Protein AF-A0A447S1P0-F1 (afdb_monomer_lite)

Structure (mmCIF, N/CA/C/O backbone):
data_AF-A0A447S1P0-F1
#
_entry.id   AF-A0A447S1P0-F1
#
loop_
_atom_site.group_PDB
_atom_site.id
_atom_site.type_symbol
_atom_site.label_atom_id
_atom_site.label_alt_id
_atom_site.label_comp_id
_atom_site.label_asym_id
_atom_site.la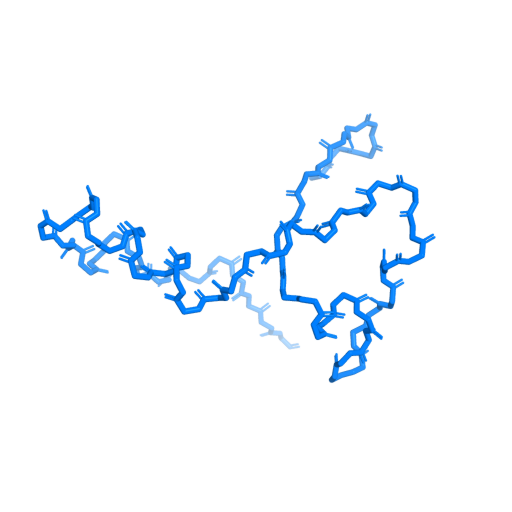bel_entity_id
_atom_site.label_seq_id
_atom_site.pdbx_PDB_ins_code
_atom_site.Cartn_x
_atom_site.Cartn_y
_atom_site.Cartn_z
_atom_site.occupancy
_atom_site.B_iso_or_equiv
_atom_site.auth_seq_id
_atom_site.auth_comp_id
_atom_site.auth_asym_id
_atom_site.auth_atom_id
_atom_site.pdbx_PDB_model_num
ATOM 1 N N . MET A 1 1 ? 9.732 -15.825 7.877 1.00 87.00 1 MET A N 1
ATOM 2 C CA . MET A 1 1 ? 9.868 -15.832 6.406 1.00 87.00 1 MET A CA 1
ATOM 3 C C . MET A 1 1 ? 10.328 -17.206 5.979 1.00 87.00 1 MET A C 1
ATOM 5 O O . MET A 1 1 ? 11.219 -17.745 6.621 1.00 87.00 1 MET A O 1
ATOM 9 N N . ASP A 1 2 ? 9.716 -17.767 4.948 1.00 97.06 2 ASP A N 1
ATOM 10 C CA . ASP A 1 2 ? 10.147 -19.021 4.337 1.00 97.06 2 ASP A CA 1
ATOM 11 C C . ASP A 1 2 ? 10.757 -18.694 2.963 1.00 97.06 2 ASP A C 1
ATOM 13 O O . ASP A 1 2 ? 10.023 -18.214 2.096 1.00 97.06 2 ASP A O 1
ATOM 17 N N . PRO A 1 3 ? 12.071 -18.901 2.751 1.00 97.06 3 PRO A N 1
ATOM 18 C CA . PRO A 1 3 ? 12.737 -18.557 1.492 1.00 97.06 3 PRO A CA 1
ATOM 19 C C . PRO A 1 3 ? 12.188 -19.292 0.265 1.00 97.06 3 PRO A C 1
ATOM 21 O O . PRO A 1 3 ? 12.384 -18.827 -0.854 1.00 97.06 3 PRO A O 1
ATOM 24 N N . ALA A 1 4 ? 11.517 -20.432 0.458 1.00 98.12 4 ALA A N 1
ATOM 25 C CA . ALA A 1 4 ? 10.944 -21.215 -0.632 1.00 98.12 4 ALA A CA 1
ATOM 26 C C . ALA A 1 4 ? 9.528 -20.757 -1.025 1.00 98.12 4 ALA A C 1
ATOM 28 O O . ALA A 1 4 ? 8.969 -21.259 -2.001 1.00 98.12 4 ALA A O 1
ATOM 29 N N . LYS A 1 5 ? 8.920 -19.828 -0.274 1.00 98.38 5 LYS A N 1
ATOM 30 C CA . LYS A 1 5 ? 7.556 -19.346 -0.526 1.00 98.38 5 LYS A CA 1
ATOM 31 C C . LYS A 1 5 ? 7.537 -18.038 -1.306 1.00 98.38 5 LYS A C 1
ATOM 33 O O . LYS A 1 5 ? 8.434 -17.206 -1.216 1.00 98.38 5 LYS A O 1
ATOM 38 N N . THR A 1 6 ? 6.444 -17.834 -2.036 1.00 98.06 6 THR A N 1
ATOM 39 C CA . THR A 1 6 ? 6.143 -16.577 -2.725 1.00 98.06 6 THR A CA 1
ATOM 40 C C . THR A 1 6 ? 5.261 -15.689 -1.854 1.00 98.06 6 THR A C 1
ATOM 42 O O . THR A 1 6 ? 4.276 -16.152 -1.279 1.00 98.06 6 THR A O 1
ATOM 45 N N . TYR A 1 7 ? 5.587 -14.399 -1.808 1.00 98.19 7 TYR A N 1
ATOM 46 C CA . TYR A 1 7 ? 4.836 -13.376 -1.086 1.00 98.19 7 TYR A CA 1
ATOM 47 C C . TYR A 1 7 ? 4.390 -12.282 -2.057 1.00 98.19 7 TYR A C 1
ATOM 49 O O . TYR A 1 7 ? 5.119 -11.937 -2.987 1.00 98.19 7 TYR A O 1
ATOM 57 N N . ARG A 1 8 ? 3.198 -11.722 -1.834 1.00 98.31 8 ARG A N 1
ATOM 58 C CA . ARG A 1 8 ? 2.713 -10.540 -2.553 1.00 98.31 8 ARG A CA 1
ATOM 59 C C . ARG A 1 8 ? 2.784 -9.337 -1.623 1.00 98.31 8 ARG A C 1
ATOM 61 O O . ARG A 1 8 ? 2.193 -9.360 -0.550 1.00 98.31 8 ARG A O 1
ATOM 68 N N . MET A 1 9 ? 3.484 -8.300 -2.062 1.00 98.38 9 MET A N 1
ATOM 69 C CA . MET A 1 9 ? 3.576 -7.015 -1.378 1.00 98.38 9 MET A CA 1
ATOM 70 C C . MET A 1 9 ? 2.773 -5.976 -2.162 1.00 98.38 9 MET A C 1
ATOM 72 O O . MET A 1 9 ? 2.836 -5.958 -3.390 1.00 98.38 9 MET A O 1
ATOM 76 N N . ALA A 1 10 ? 2.035 -5.121 -1.457 1.00 98.38 10 ALA A N 1
ATOM 77 C CA . ALA A 1 10 ? 1.377 -3.952 -2.031 1.00 98.38 10 ALA A CA 1
ATOM 78 C C . ALA A 1 10 ? 2.145 -2.686 -1.627 1.00 98.38 10 ALA A C 1
ATOM 80 O O . ALA A 1 10 ? 2.585 -2.565 -0.486 1.00 98.38 10 ALA A O 1
ATOM 81 N N . THR A 1 11 ? 2.329 -1.763 -2.568 1.00 98.56 11 THR A N 1
ATOM 82 C CA . THR A 1 11 ? 2.944 -0.446 -2.354 1.00 98.56 11 THR A CA 1
ATOM 83 C C . THR A 1 11 ? 2.519 0.497 -3.486 1.00 98.56 11 THR A C 1
ATOM 85 O O . THR A 1 11 ? 1.875 0.056 -4.442 1.00 98.56 11 THR A O 1
ATOM 88 N N . LEU A 1 12 ? 2.863 1.781 -3.394 1.00 98.69 12 LEU A N 1
ATOM 89 C CA . LEU A 1 12 ? 2.598 2.755 -4.451 1.00 98.69 12 LEU A CA 1
ATOM 90 C C . LEU A 1 12 ? 3.617 2.629 -5.589 1.00 98.69 12 LEU A C 1
ATOM 92 O O . LEU A 1 12 ? 4.776 2.262 -5.377 1.00 98.69 12 LEU A O 1
ATOM 96 N N . SER A 1 13 ? 3.202 3.000 -6.803 1.00 98.50 13 SER A N 1
ATOM 97 C CA . SER A 1 13 ? 4.085 3.028 -7.979 1.00 98.50 13 SER A CA 1
ATOM 98 C C . SER A 1 13 ? 5.316 3.911 -7.749 1.00 98.50 13 SER A C 1
ATOM 100 O O . SER A 1 13 ? 6.415 3.530 -8.144 1.00 98.50 13 SER A O 1
ATOM 102 N N . PHE A 1 14 ? 5.156 5.028 -7.030 1.00 98.62 14 PHE A N 1
ATOM 103 C CA . PHE A 1 14 ? 6.246 5.907 -6.605 1.00 98.62 14 PHE A CA 1
ATOM 104 C C . PHE A 1 14 ? 7.370 5.134 -5.899 1.00 98.62 14 PHE A C 1
ATOM 106 O O . PHE A 1 14 ? 8.496 5.107 -6.399 1.00 98.62 14 PHE A O 1
ATOM 113 N N . ASN A 1 15 ? 7.069 4.424 -4.805 1.00 98.69 15 ASN A N 1
ATOM 114 C CA . ASN A 1 15 ? 8.070 3.640 -4.074 1.00 98.69 15 ASN A CA 1
ATOM 115 C C . ASN A 1 15 ? 8.602 2.473 -4.915 1.00 98.69 15 ASN A C 1
ATOM 117 O O . ASN A 1 15 ? 9.804 2.218 -4.915 1.00 98.69 15 ASN A O 1
ATOM 121 N N . ALA A 1 16 ? 7.736 1.800 -5.683 1.00 98.62 16 ALA A N 1
ATOM 122 C CA . ALA A 1 16 ? 8.144 0.682 -6.533 1.00 98.62 16 ALA A CA 1
ATOM 123 C C . ALA A 1 16 ? 9.188 1.077 -7.593 1.00 98.62 16 ALA A C 1
ATOM 125 O O . ALA A 1 16 ? 10.040 0.262 -7.950 1.00 98.62 16 ALA A O 1
ATOM 126 N N . THR A 1 17 ? 9.131 2.324 -8.072 1.00 98.56 17 THR A N 1
ATOM 127 C CA . THR A 1 17 ? 10.089 2.909 -9.027 1.00 98.56 17 THR A CA 1
ATOM 128 C C . THR A 1 17 ? 11.308 3.571 -8.374 1.00 98.56 17 THR A C 1
ATOM 130 O O . THR A 1 17 ? 12.133 4.151 -9.075 1.00 98.56 17 THR A O 1
ATOM 133 N N . GLY A 1 18 ? 11.455 3.463 -7.051 1.00 98.44 18 GLY A N 1
ATOM 134 C CA . GLY A 1 18 ? 12.601 3.985 -6.304 1.00 98.44 18 GLY A CA 1
ATOM 135 C C . GLY A 1 18 ? 12.412 5.372 -5.688 1.00 98.44 18 GLY A C 1
ATOM 136 O O . GLY A 1 18 ? 13.389 5.985 -5.253 1.00 98.44 18 GLY A O 1
ATOM 137 N N . GLY A 1 19 ? 11.174 5.868 -5.617 1.00 98.56 19 GLY A N 1
ATOM 138 C CA . GLY A 1 19 ? 10.836 7.045 -4.818 1.00 98.56 19 GLY A CA 1
ATOM 139 C C . GLY A 1 19 ? 11.347 6.910 -3.381 1.00 98.56 19 GLY A C 1
ATOM 140 O O . GLY A 1 19 ? 11.367 5.810 -2.829 1.00 98.56 19 GLY A O 1
ATOM 141 N N . ASP A 1 20 ? 11.821 8.013 -2.802 1.00 98.44 20 ASP A N 1
ATOM 142 C CA . ASP A 1 20 ? 12.453 8.085 -1.472 1.00 98.44 20 ASP A CA 1
ATOM 143 C C . ASP A 1 20 ? 13.654 7.142 -1.254 1.00 98.44 20 ASP A C 1
ATOM 145 O O . ASP A 1 20 ? 14.033 6.854 -0.120 1.00 98.44 20 ASP A O 1
ATOM 149 N N . GLY A 1 21 ? 14.279 6.651 -2.329 1.00 98.25 21 GLY A N 1
ATOM 150 C CA . GLY A 1 21 ? 15.424 5.742 -2.240 1.00 98.25 21 GLY A CA 1
ATOM 151 C C . GLY A 1 21 ? 15.049 4.289 -1.942 1.00 98.25 21 GLY A C 1
ATOM 152 O O . GLY A 1 21 ? 15.919 3.499 -1.571 1.00 98.25 21 GLY A O 1
ATOM 153 N N . TYR A 1 22 ? 13.779 3.911 -2.113 1.00 98.56 22 TYR A N 1
ATOM 154 C CA . TYR A 1 22 ? 13.360 2.513 -2.019 1.00 98.56 22 TYR A CA 1
ATOM 155 C C . TYR A 1 22 ? 14.030 1.655 -3.111 1.00 98.56 22 TYR A C 1
ATOM 157 O O . TYR A 1 22 ? 14.352 2.155 -4.192 1.00 98.56 22 TYR A O 1
ATOM 165 N N . PRO A 1 23 ? 14.232 0.344 -2.880 1.00 98.44 23 PRO A N 1
ATOM 166 C CA . PRO A 1 23 ? 14.703 -0.553 -3.929 1.00 98.44 23 PRO A CA 1
ATOM 167 C C . PRO A 1 23 ? 13.757 -0.539 -5.134 1.00 98.44 23 PRO A C 1
ATOM 169 O O . PRO A 1 23 ? 12.553 -0.743 -4.981 1.00 98.44 23 PRO A O 1
ATOM 172 N N . ASN A 1 24 ? 14.303 -0.351 -6.338 1.00 98.25 24 ASN A N 1
ATOM 173 C CA . ASN A 1 24 ? 13.507 -0.439 -7.558 1.00 98.25 24 ASN A CA 1
ATOM 174 C C . ASN A 1 24 ? 13.070 -1.894 -7.792 1.00 98.25 24 ASN A C 1
ATOM 176 O O . ASN A 1 24 ? 13.899 -2.790 -8.005 1.00 98.25 24 ASN A O 1
ATOM 180 N N . ILE A 1 25 ? 11.757 -2.109 -7.735 1.00 98.31 25 ILE A N 1
ATOM 181 C CA . ILE A 1 25 ? 11.106 -3.402 -7.960 1.00 98.31 25 ILE A CA 1
ATOM 182 C C . ILE A 1 25 ? 10.245 -3.415 -9.229 1.00 98.31 25 ILE A C 1
ATOM 184 O O . ILE A 1 25 ? 9.718 -4.469 -9.579 1.00 98.31 25 ILE A O 1
ATOM 188 N N . ALA A 1 26 ? 10.105 -2.281 -9.925 1.00 97.94 26 ALA A N 1
ATOM 189 C CA . ALA A 1 26 ? 9.259 -2.151 -11.113 1.00 97.94 26 ALA A CA 1
ATOM 190 C C . ALA A 1 26 ? 9.778 -2.940 -12.335 1.00 97.94 26 ALA A C 1
ATOM 192 O O . ALA A 1 26 ? 9.023 -3.224 -13.261 1.00 97.94 26 ALA A O 1
ATOM 193 N N . ASP A 1 27 ? 11.056 -3.317 -12.329 1.00 96.94 27 ASP A N 1
ATOM 194 C CA . ASP A 1 27 ? 11.742 -4.131 -13.340 1.00 96.94 27 ASP A CA 1
ATOM 195 C C . ASP A 1 27 ? 11.778 -5.636 -12.996 1.00 96.94 27 ASP A C 1
ATOM 197 O O . ASP A 1 27 ? 12.360 -6.433 -13.734 1.00 96.94 27 ASP A O 1
ATOM 201 N N . LYS A 1 28 ? 11.199 -6.055 -11.862 1.00 98.38 28 LYS A N 1
ATOM 202 C CA . LYS A 1 28 ? 11.236 -7.452 -11.402 1.00 98.38 28 LYS A CA 1
ATOM 203 C C . LYS A 1 28 ? 10.082 -8.263 -12.013 1.00 98.38 28 LYS A C 1
ATOM 205 O O . LYS A 1 28 ? 8.972 -7.752 -12.135 1.00 98.38 28 LYS A O 1
ATOM 210 N N . PRO A 1 29 ? 10.282 -9.557 -12.336 1.00 97.56 29 PRO A N 1
ATOM 211 C CA . PRO A 1 29 ? 9.335 -10.350 -13.137 1.00 97.56 29 PRO A CA 1
ATOM 212 C C . PRO A 1 29 ? 7.955 -10.581 -12.495 1.00 97.56 29 PRO A C 1
ATOM 214 O O . PRO A 1 29 ? 7.022 -10.970 -13.187 1.00 97.56 29 PRO A O 1
ATOM 217 N N . GLY A 1 30 ? 7.811 -10.358 -11.185 1.00 98.00 30 GLY A N 1
ATOM 218 C CA . GLY A 1 30 ? 6.528 -10.450 -10.475 1.00 98.00 30 GLY A CA 1
ATOM 219 C C . GLY A 1 30 ? 5.786 -9.119 -10.319 1.00 98.00 30 GLY A C 1
ATOM 220 O O . GLY A 1 30 ? 4.746 -9.090 -9.661 1.00 98.00 30 GLY A O 1
ATOM 221 N N . TYR A 1 31 ? 6.326 -8.019 -10.851 1.00 98.69 31 TYR A N 1
ATOM 222 C CA . TYR A 1 31 ? 5.746 -6.691 -10.687 1.00 98.69 31 TYR A CA 1
ATOM 223 C C . TYR A 1 31 ? 4.488 -6.506 -11.537 1.00 98.69 31 TYR A C 1
ATOM 225 O O . TYR A 1 31 ? 4.447 -6.857 -12.715 1.00 98.69 31 TYR A O 1
ATOM 233 N N . VAL A 1 32 ? 3.465 -5.903 -10.930 1.00 98.69 32 VAL A N 1
ATOM 234 C CA . VAL A 1 32 ? 2.228 -5.503 -11.601 1.00 98.69 32 VAL A CA 1
ATOM 235 C C . VAL A 1 32 ? 1.853 -4.109 -11.116 1.00 98.69 32 VAL A C 1
ATOM 237 O O . VAL A 1 32 ? 1.582 -3.918 -9.932 1.00 98.69 32 VAL A O 1
ATOM 240 N N . ASN A 1 33 ? 1.794 -3.145 -12.037 1.00 98.25 33 ASN A N 1
ATOM 241 C CA . ASN A 1 33 ? 1.107 -1.881 -11.793 1.00 98.25 33 ASN A CA 1
ATOM 242 C C . ASN A 1 33 ? -0.386 -2.091 -12.074 1.00 98.25 33 ASN A C 1
ATOM 244 O O . ASN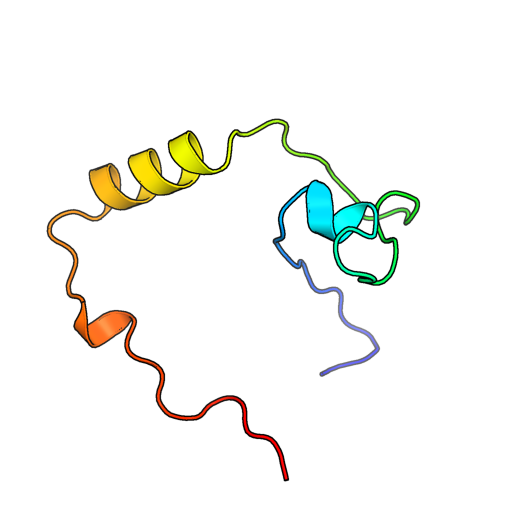 A 1 33 ? -0.763 -2.391 -13.205 1.00 98.25 33 ASN A O 1
ATOM 248 N N . THR A 1 34 ? -1.226 -1.967 -11.047 1.00 98.38 34 THR A N 1
ATOM 249 C CA . THR A 1 34 ? -2.674 -2.201 -11.163 1.00 98.38 34 THR A CA 1
ATOM 250 C C . THR A 1 34 ? -3.398 -1.101 -11.937 1.00 98.38 34 THR A C 1
ATOM 252 O O . THR A 1 34 ? -4.514 -1.323 -12.395 1.00 98.38 34 THR A O 1
ATOM 255 N N . GLY A 1 35 ? -2.793 0.086 -12.062 1.00 98.25 35 GLY A N 1
ATOM 256 C CA . GLY A 1 35 ? -3.431 1.275 -12.626 1.00 98.25 35 GLY A CA 1
ATOM 257 C C . GLY A 1 35 ? -4.480 1.922 -11.715 1.00 98.25 35 GLY A C 1
ATOM 258 O O . GLY A 1 35 ? -5.070 2.927 -12.106 1.00 98.25 35 GLY A O 1
ATOM 259 N N . PHE A 1 36 ? -4.718 1.383 -10.514 1.00 98.44 36 PHE A N 1
ATOM 260 C CA . PHE A 1 36 ? -5.660 1.972 -9.566 1.00 98.44 36 PHE A CA 1
ATOM 261 C C . PHE A 1 36 ? -5.049 3.174 -8.848 1.00 98.44 36 PHE A C 1
ATOM 263 O O . PHE A 1 36 ? -3.905 3.130 -8.395 1.00 98.44 36 PHE A O 1
ATOM 270 N N . ILE A 1 37 ? -5.842 4.237 -8.734 1.00 98.50 37 ILE A N 1
ATOM 271 C CA . ILE A 1 37 ? -5.478 5.453 -8.008 1.00 98.50 37 ILE A CA 1
ATOM 272 C C . ILE A 1 37 ? -5.601 5.172 -6.510 1.00 98.50 37 ILE A C 1
ATOM 274 O O . ILE A 1 37 ? -6.601 4.618 -6.057 1.00 98.50 37 ILE A O 1
ATOM 278 N N . ASP A 1 38 ? -4.591 5.567 -5.744 1.00 98.12 38 ASP A N 1
ATOM 279 C CA . ASP A 1 38 ? -4.508 5.370 -4.296 1.00 98.12 38 ASP A CA 1
ATOM 280 C C . ASP A 1 38 ? -5.740 5.894 -3.540 1.00 98.12 38 ASP A C 1
ATOM 282 O O . ASP A 1 38 ? -6.326 5.167 -2.734 1.00 98.12 38 ASP A O 1
ATOM 286 N N . ALA A 1 39 ? -6.180 7.114 -3.851 1.00 98.44 39 ALA A N 1
ATOM 287 C CA . ALA A 1 39 ? -7.351 7.734 -3.245 1.00 98.44 39 ALA A CA 1
ATOM 288 C C . ALA A 1 39 ? -8.646 6.960 -3.542 1.00 98.44 39 ALA A C 1
ATOM 290 O O . ALA A 1 39 ? -9.471 6.793 -2.646 1.00 98.44 39 ALA A O 1
ATOM 291 N N . GLU A 1 40 ? -8.811 6.441 -4.763 1.00 98.62 40 GLU A N 1
ATOM 292 C CA . GLU A 1 40 ? -9.996 5.655 -5.129 1.00 98.62 40 GLU A CA 1
ATOM 293 C C . GLU A 1 40 ? -10.007 4.298 -4.418 1.00 98.62 40 GLU A C 1
ATOM 295 O O . GLU A 1 40 ? -11.044 3.895 -3.895 1.00 98.62 40 GLU A O 1
ATOM 300 N N . VAL A 1 41 ? -8.852 3.629 -4.303 1.00 98.56 41 VAL A N 1
ATOM 301 C CA . VAL A 1 41 ? -8.739 2.365 -3.552 1.00 98.56 41 VAL A CA 1
ATOM 302 C C 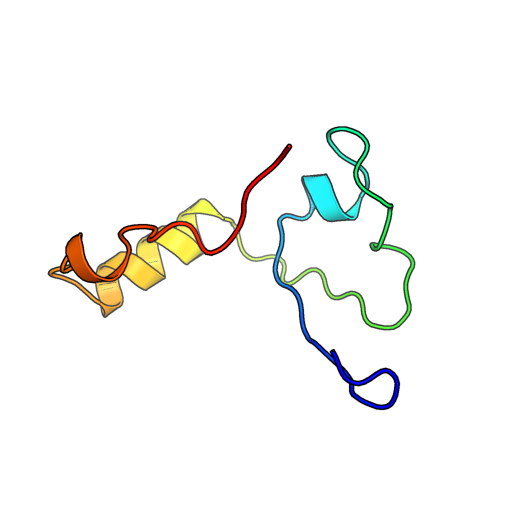. VAL A 1 41 ? -9.078 2.573 -2.076 1.00 98.56 41 VAL A C 1
ATOM 304 O O . VAL A 1 41 ? -9.825 1.781 -1.498 1.00 98.56 41 VAL A O 1
ATOM 307 N N . LEU A 1 42 ? -8.556 3.638 -1.456 1.00 98.62 42 LEU A N 1
ATOM 308 C CA . LEU A 1 42 ? -8.839 3.946 -0.054 1.00 98.62 42 LEU A CA 1
ATOM 309 C C . LEU A 1 42 ? -10.315 4.299 0.157 1.00 98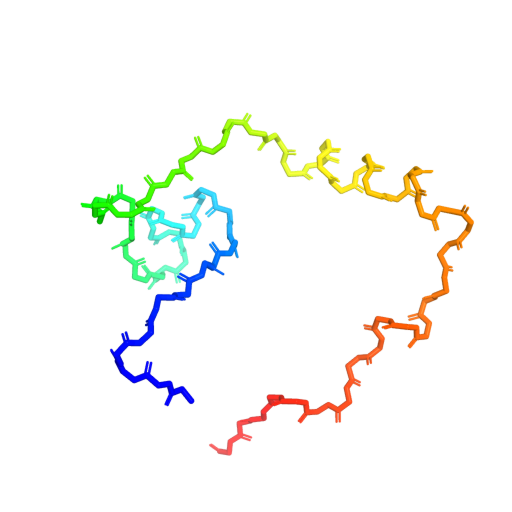.62 42 LEU A C 1
ATOM 311 O O . LEU A 1 42 ? -10.942 3.772 1.075 1.00 98.62 42 LEU A O 1
ATOM 315 N N . LYS A 1 43 ? -10.880 5.155 -0.701 1.00 98.62 43 LYS A N 1
ATOM 316 C CA . LYS A 1 43 ? -12.299 5.522 -0.659 1.00 98.62 43 LYS A CA 1
ATOM 317 C C . LYS A 1 43 ? -13.186 4.282 -0.765 1.00 98.62 43 LYS A C 1
ATOM 319 O O . LYS A 1 43 ? -14.036 4.082 0.096 1.00 98.62 43 LYS A O 1
ATOM 324 N N . GLU A 1 44 ? -12.966 3.437 -1.772 1.00 98.69 44 GLU A N 1
ATOM 325 C CA . GLU A 1 44 ? -13.760 2.224 -1.989 1.00 98.69 44 GLU A CA 1
ATOM 326 C C . GLU A 1 44 ? -13.669 1.268 -0.789 1.00 98.69 44 GLU A C 1
ATOM 328 O O . GLU A 1 44 ? -14.675 0.687 -0.372 1.00 98.69 44 GLU A O 1
ATOM 333 N N . TYR A 1 45 ? -12.478 1.123 -0.196 1.00 98.56 45 TYR A N 1
ATOM 334 C CA . TYR A 1 45 ? -12.303 0.335 1.021 1.00 98.56 45 TYR A CA 1
ATOM 335 C C . TYR A 1 45 ? -13.117 0.906 2.188 1.00 98.56 45 TYR A C 1
ATOM 337 O O . TYR A 1 45 ? -13.844 0.156 2.841 1.00 98.56 45 TYR A O 1
ATOM 345 N N . ILE A 1 46 ? -13.037 2.216 2.440 1.00 98.69 46 ILE A N 1
ATOM 346 C CA . ILE A 1 46 ? -13.788 2.870 3.520 1.00 98.69 46 ILE A CA 1
ATOM 347 C C . ILE A 1 46 ? -15.295 2.712 3.294 1.00 98.69 46 ILE A C 1
ATOM 349 O O . ILE A 1 46 ? -16.003 2.306 4.211 1.00 98.69 46 ILE A O 1
ATOM 353 N N . GLU A 1 47 ? -15.789 2.972 2.080 1.00 98.56 47 GLU A N 1
ATOM 354 C CA . GLU A 1 47 ? -17.214 2.862 1.742 1.00 98.56 47 GLU A CA 1
ATOM 355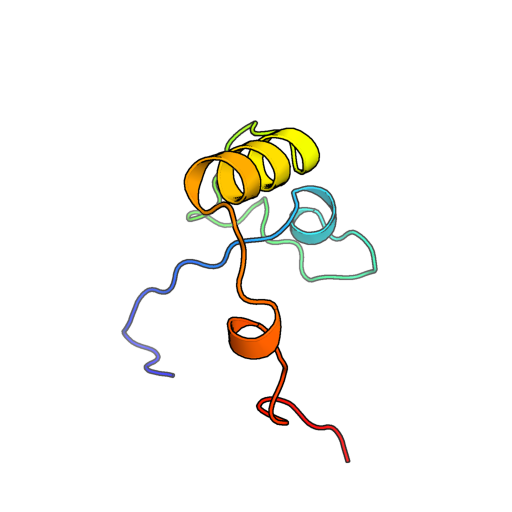 C C . GLU A 1 47 ? -17.759 1.450 1.999 1.00 98.56 47 GLU A C 1
ATOM 357 O O . GLU A 1 47 ? -18.843 1.301 2.562 1.00 98.56 47 GLU A O 1
ATOM 362 N N . LYS A 1 48 ? -16.994 0.408 1.649 1.00 98.56 48 LYS A N 1
ATOM 363 C CA . LYS A 1 48 ? -17.400 -0.997 1.832 1.00 98.56 48 LYS A CA 1
ATOM 364 C C . LYS A 1 48 ? -17.338 -1.494 3.275 1.00 98.56 48 LYS A C 1
ATOM 366 O O . LYS A 1 48 ? -18.014 -2.467 3.594 1.00 98.56 48 LYS A O 1
ATOM 371 N N . ASN A 1 49 ? -16.520 -0.871 4.121 1.00 98.12 49 ASN A N 1
ATOM 372 C CA . ASN A 1 49 ? -16.271 -1.321 5.495 1.00 98.12 49 ASN A CA 1
ATOM 373 C C . ASN A 1 49 ? -16.825 -0.348 6.553 1.00 98.12 49 ASN A C 1
ATOM 375 O O . ASN A 1 49 ? -16.543 -0.501 7.737 1.00 98.12 49 ASN A O 1
ATOM 379 N N . SER A 1 50 ? -17.598 0.659 6.142 1.00 97.00 50 SER A N 1
ATOM 380 C CA . SER A 1 50 ? -18.157 1.667 7.044 1.00 97.00 50 SER A CA 1
ATOM 381 C C . SER A 1 50 ? -19.331 1.121 7.885 1.00 97.00 50 SER A C 1
ATOM 383 O O . SER A 1 50 ? -20.175 0.400 7.342 1.00 97.00 50 SER A O 1
ATOM 385 N N . PRO A 1 51 ? -19.454 1.500 9.177 1.00 97.56 51 PRO A N 1
ATOM 386 C CA . PRO A 1 51 ? -18.521 2.336 9.936 1.00 97.56 51 PRO A CA 1
ATOM 387 C C . PRO A 1 51 ? -17.256 1.565 10.331 1.00 97.56 51 PRO A C 1
ATOM 389 O O . PRO A 1 51 ? -17.324 0.421 10.771 1.00 97.56 51 PRO A O 1
ATOM 392 N N . LEU A 1 52 ? -16.103 2.225 10.219 1.00 98.00 52 LEU A N 1
ATOM 393 C CA . LEU A 1 52 ? -14.826 1.641 10.620 1.00 98.00 52 LEU A CA 1
ATOM 394 C C . LEU A 1 52 ? -14.663 1.676 12.140 1.00 98.00 52 LEU A C 1
ATOM 396 O O . LEU A 1 52 ? -14.841 2.722 12.766 1.00 98.00 52 LEU A O 1
ATOM 400 N N . ASP A 1 53 ? -14.232 0.556 12.713 1.00 98.06 53 ASP A N 1
ATOM 401 C CA . ASP A 1 53 ? -13.662 0.529 14.056 1.00 98.06 53 ASP A CA 1
ATOM 402 C C . ASP A 1 53 ? -12.178 0.908 13.982 1.00 98.06 53 ASP A C 1
ATOM 404 O O . ASP A 1 53 ? -11.342 0.128 13.527 1.00 98.06 53 ASP A O 1
ATOM 408 N N . ALA A 1 54 ? -11.839 2.120 14.423 1.00 97.31 54 ALA A N 1
ATOM 409 C CA . ALA A 1 54 ? -10.459 2.598 14.414 1.00 97.31 54 ALA A CA 1
ATOM 410 C C . ALA A 1 54 ? -9.530 1.751 15.304 1.00 97.31 54 ALA A C 1
ATOM 412 O O . ALA A 1 54 ? -8.345 1.626 14.989 1.00 97.31 54 ALA A O 1
ATOM 413 N N . ALA A 1 55 ? -10.050 1.136 16.375 1.00 97.94 55 ALA A N 1
ATOM 414 C CA . ALA A 1 55 ? -9.248 0.309 17.275 1.00 97.94 55 ALA A CA 1
ATOM 415 C C . ALA A 1 55 ? -8.720 -0.958 16.580 1.00 97.94 55 ALA A C 1
ATOM 417 O O . ALA A 1 55 ? -7.662 -1.468 16.950 1.00 97.94 55 ALA A O 1
ATOM 418 N N . ALA A 1 56 ? -9.402 -1.429 15.530 1.00 97.69 56 ALA A N 1
ATOM 419 C CA . ALA A 1 56 ? -8.962 -2.571 14.733 1.00 97.69 56 ALA A CA 1
ATOM 420 C C . ALA A 1 56 ? -7.673 -2.304 13.926 1.00 97.69 56 ALA A C 1
ATOM 422 O O . ALA A 1 56 ? -7.021 -3.256 13.500 1.00 97.69 56 ALA A O 1
ATOM 423 N N . TYR A 1 57 ? -7.293 -1.035 13.724 1.00 97.06 57 TYR A N 1
ATOM 424 C CA . TYR A 1 57 ? -6.111 -0.627 12.948 1.00 97.06 57 TYR A CA 1
ATOM 425 C C . TYR A 1 57 ? -4.995 -0.023 13.816 1.00 97.06 57 TYR A C 1
ATOM 427 O O . TYR A 1 57 ? -4.025 0.520 13.288 1.00 97.06 57 TYR A O 1
ATOM 435 N N . GLU A 1 58 ? -5.129 -0.079 15.143 1.00 98.19 58 GLU A N 1
ATOM 436 C CA . GLU A 1 58 ? -4.168 0.502 16.079 1.00 98.19 58 GLU A CA 1
ATOM 437 C C . GLU A 1 58 ? -2.875 -0.343 16.151 1.00 98.19 58 GLU A C 1
ATOM 439 O O . GLU A 1 58 ? -2.952 -1.516 16.526 1.00 98.19 58 GLU A O 1
ATOM 444 N N . PRO A 1 59 ? -1.684 0.217 15.852 1.00 97.81 59 PRO A N 1
ATOM 445 C CA . PRO A 1 59 ? -0.420 -0.517 15.950 1.00 97.81 59 PRO A CA 1
ATOM 446 C C . PRO A 1 59 ? -0.101 -0.944 17.388 1.00 97.81 59 PRO A C 1
ATOM 448 O O . PRO A 1 59 ? -0.310 -0.175 18.330 1.00 97.81 59 PRO A O 1
ATOM 451 N N . LYS A 1 60 ? 0.468 -2.141 17.568 1.00 97.69 60 LYS A N 1
ATOM 452 C CA . LYS A 1 60 ? 0.827 -2.706 18.885 1.00 97.69 60 LYS A CA 1
ATOM 453 C C . LYS A 1 60 ? 2.327 -2.961 19.054 1.00 97.69 60 LYS A C 1
ATOM 455 O O . LYS A 1 60 ? 2.734 -3.680 19.964 1.00 97.69 60 LYS A O 1
ATOM 460 N N . GLY A 1 61 ? 3.156 -2.333 18.221 1.00 97.12 61 GLY A N 1
ATOM 461 C CA . GLY A 1 61 ? 4.617 -2.436 18.300 1.00 97.12 61 GLY A CA 1
ATOM 462 C C . GLY A 1 61 ? 5.178 -3.627 17.527 1.00 97.12 61 GLY A C 1
ATOM 463 O O . GLY A 1 61 ? 6.205 -4.184 17.898 1.00 97.12 61 GLY A O 1
ATOM 464 N N . GLU A 1 62 ? 4.509 -4.018 16.443 1.00 97.94 62 GLU A N 1
ATOM 465 C CA . GLU A 1 62 ? 4.909 -5.111 15.555 1.00 97.94 62 GLU A CA 1
ATOM 466 C C . GLU A 1 62 ? 6.288 -4.873 14.912 1.00 97.94 62 GLU A C 1
ATOM 468 O O . GLU A 1 62 ? 6.966 -5.829 14.535 1.00 97.94 62 GLU A O 1
ATOM 473 N N . VAL A 1 63 ? 6.710 -3.607 14.796 1.00 96.88 63 VAL A N 1
ATOM 474 C CA . VAL A 1 63 ? 8.017 -3.183 14.272 1.00 96.88 63 VAL A CA 1
ATOM 475 C C . VAL A 1 63 ? 8.643 -2.149 15.217 1.00 96.88 63 VAL A C 1
ATOM 477 O O . VAL A 1 63 ? 7.982 -1.193 15.617 1.00 96.88 63 VAL A O 1
ATOM 480 N N . SER A 1 64 ? 9.926 -2.323 15.556 1.00 96.62 64 SER A N 1
ATOM 481 C CA . SER A 1 64 ? 10.700 -1.438 16.443 1.00 96.62 64 SER A CA 1
ATOM 482 C C . SER A 1 64 ? 12.148 -1.279 15.963 1.00 96.62 64 SER A C 1
ATOM 484 O O . SER A 1 64 ? 12.693 -2.207 15.366 1.00 96.62 64 SER A O 1
ATOM 486 N N . TRP A 1 65 ? 12.796 -0.159 16.297 1.00 94.75 65 TRP A N 1
ATOM 487 C CA . TRP A 1 65 ? 14.218 0.105 16.025 1.00 94.75 65 TRP A CA 1
ATOM 488 C C . TRP A 1 65 ? 14.998 0.282 17.334 1.00 94.75 65 TRP A C 1
ATOM 490 O O . TRP A 1 65 ? 14.429 0.747 18.323 1.00 94.75 65 TRP A O 1
ATOM 500 N N . GLN A 1 66 ? 16.280 -0.097 17.332 1.00 88.50 66 GLN A N 1
ATOM 501 C CA . GLN A 1 66 ? 17.231 0.062 18.441 1.00 88.50 66 GLN A CA 1
ATOM 502 C C . GLN A 1 66 ? 18.476 0.805 17.966 1.00 88.50 66 GLN A C 1
ATOM 504 O O . GLN A 1 66 ? 18.857 0.593 16.791 1.00 88.50 66 GLN A O 1
#

pLDDT: mean 97.77, s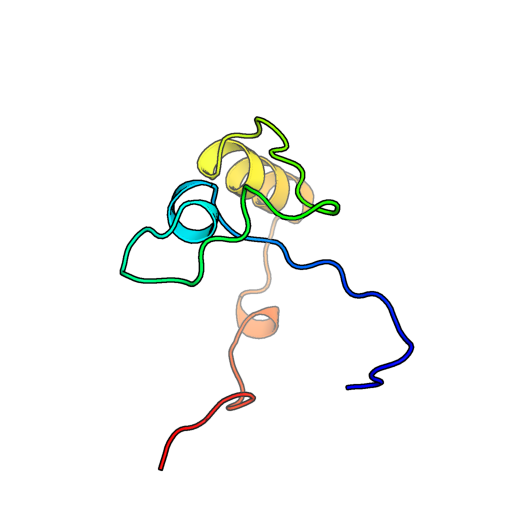td 1.9, range [87.0, 98.69]

Foldseek 3Di:
DDPVDDDDDDDDPCLCCQNVNHDNPCPPPPDDDPPDDPVVVVVVVPVVCPPDDPVVVDDDCPDDDD

InterPro domains:
  IPR036907 5'-Nucleotidase, C-terminal domain superfamily [G3DSA:3.90.780.10] (1-65)
  IPR036907 5'-Nucleotidase, C-terminal domain superfamily [SSF55816] (1-59)

Radius of gyration: 15.6 Å; chains: 1; bounding box: 36×29×32 Å

Organism: Klebsiella pneumoniae (NCBI:txid573)

Sequence (66 aa):
MDPAKTYRMATLSFNATGGDGYPNIADKPGYVNTGFIDAEVLKEYIEKNSPLDAAAYEPKGEVSWQ

Secondary structure (DSSP, 8-state):
--TTS-------HHHHTTGGG----TTSTT-------HHHHHHHHHHHHPSP-GGGG---SSS---